Protein AF-A0A969SGZ3-F1 (afdb_monomer_lite)

pLDDT: mean 96.86, std 3.6, range [74.94, 98.69]

Foldseek 3Di:
DFDWDWDWDWFAAPVGDIDTDIDTWTDDPVDTDGDDDPPDPVVNRD

Radius of gyration: 11.39 Å; chains: 1; bounding box: 27×20×31 Å

Structure (mmCIF, N/CA/C/O backbone):
data_AF-A0A969SGZ3-F1
#
_entry.id   AF-A0A969SGZ3-F1
#
loop_
_atom_site.group_PDB
_atom_site.id
_atom_site.type_symbol
_atom_site.label_atom_id
_atom_site.label_alt_id
_atom_site.label_comp_id
_atom_site.label_asym_id
_atom_site.label_entity_id
_atom_site.label_seq_id
_atom_site.pdbx_PDB_ins_code
_atom_site.Cartn_x
_atom_site.Cartn_y
_atom_site.Cartn_z
_atom_site.occupancy
_atom_site.B_iso_or_equiv
_atom_site.auth_seq_id
_atom_site.auth_comp_id
_atom_site.auth_asym_id
_atom_site.auth_atom_id
_atom_site.pdbx_PDB_model_num
ATOM 1 N N . MET A 1 1 ? -7.347 11.743 16.152 1.00 74.94 1 MET A N 1
ATOM 2 C CA . MET A 1 1 ? -6.479 10.711 15.546 1.00 74.94 1 MET A CA 1
ATOM 3 C C . MET A 1 1 ? -7.323 9.983 14.517 1.00 74.94 1 MET A C 1
ATOM 5 O O . MET A 1 1 ? -8.435 9.618 14.890 1.00 74.94 1 MET A O 1
ATOM 9 N N . PRO A 1 2 ? -6.895 9.865 13.250 1.00 91.06 2 PRO A N 1
AT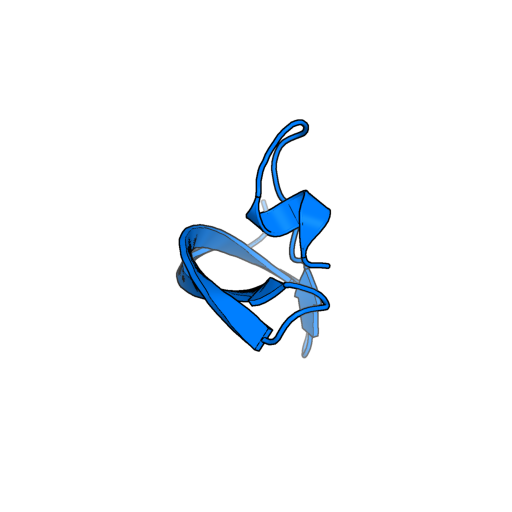OM 10 C CA . PRO A 1 2 ? -7.674 9.140 12.250 1.00 91.06 2 PRO A CA 1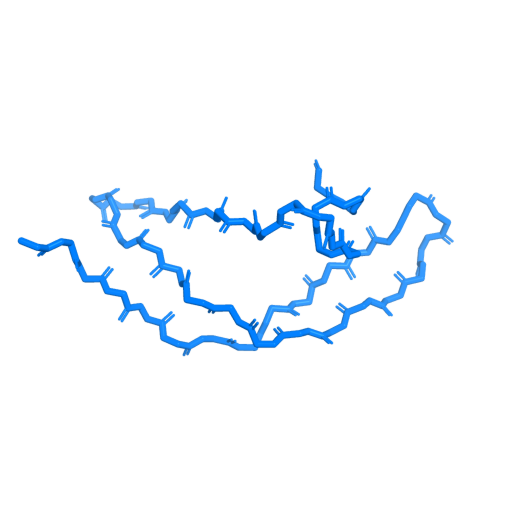
ATOM 11 C C . PRO A 1 2 ? -7.723 7.640 12.582 1.00 91.06 2 PRO A C 1
ATOM 13 O O . PRO A 1 2 ? -6.821 7.122 13.243 1.00 91.06 2 PRO A O 1
ATOM 16 N N . LEU A 1 3 ? -8.782 6.955 12.145 1.00 96.62 3 LEU A N 1
ATOM 17 C CA . LEU A 1 3 ? -8.878 5.497 12.239 1.00 96.62 3 LEU A CA 1
ATOM 18 C C . LEU A 1 3 ? -7.878 4.870 11.261 1.00 96.62 3 LEU A C 1
ATOM 20 O O . LEU A 1 3 ? -7.893 5.201 10.075 1.00 96.62 3 LEU A O 1
ATOM 24 N N . ILE A 1 4 ? -7.054 3.950 11.760 1.00 97.44 4 ILE A N 1
ATOM 25 C CA . ILE A 1 4 ? -6.163 3.116 10.951 1.00 97.44 4 ILE A CA 1
ATOM 26 C C . ILE A 1 4 ? -6.695 1.687 10.992 1.00 97.44 4 ILE A C 1
ATOM 28 O O . ILE A 1 4 ? -6.929 1.143 12.072 1.00 97.44 4 ILE A O 1
ATOM 32 N N . THR A 1 5 ? -6.907 1.098 9.818 1.00 97.44 5 THR A N 1
ATOM 33 C CA . THR A 1 5 ? -7.273 -0.316 9.677 1.00 97.44 5 THR A CA 1
ATOM 34 C C . THR A 1 5 ? -6.066 -1.089 9.172 1.00 97.44 5 THR A C 1
ATOM 36 O O . THR A 1 5 ? -5.555 -0.791 8.095 1.00 97.44 5 THR A O 1
ATOM 39 N N . GLU A 1 6 ? -5.625 -2.091 9.929 1.00 98.12 6 GLU A N 1
ATOM 40 C CA . GLU A 1 6 ? -4.552 -2.994 9.510 1.00 98.12 6 GLU A CA 1
ATOM 41 C C . GLU A 1 6 ? -5.072 -3.959 8.440 1.00 98.12 6 GLU A C 1
ATOM 43 O O . GLU A 1 6 ? -6.029 -4.703 8.671 1.00 98.12 6 GLU A O 1
ATOM 48 N N . THR A 1 7 ? -4.460 -3.939 7.256 1.00 97.88 7 THR A N 1
ATOM 49 C CA . THR A 1 7 ? -4.913 -4.714 6.094 1.00 97.88 7 THR A CA 1
ATOM 50 C C . THR A 1 7 ? -3.779 -5.495 5.443 1.00 97.88 7 THR A C 1
ATOM 52 O O . THR A 1 7 ? -2.604 -5.159 5.581 1.00 97.88 7 THR A O 1
ATOM 55 N N . ILE A 1 8 ? -4.146 -6.533 4.690 1.00 98.31 8 ILE A N 1
ATOM 56 C CA . ILE A 1 8 ? -3.257 -7.177 3.722 1.00 98.31 8 ILE A CA 1
ATOM 57 C C . ILE A 1 8 ? -3.517 -6.526 2.363 1.00 98.31 8 ILE A C 1
ATOM 59 O O . ILE A 1 8 ? -4.561 -6.760 1.752 1.00 98.31 8 ILE A O 1
ATOM 63 N N . LEU A 1 9 ? -2.583 -5.698 1.897 1.00 98.00 9 LEU A N 1
ATOM 64 C CA . LEU A 1 9 ? -2.688 -4.996 0.624 1.00 98.00 9 LEU A CA 1
ATOM 65 C C . LEU A 1 9 ? -2.055 -5.832 -0.491 1.00 98.00 9 LEU A C 1
ATOM 67 O O . LEU A 1 9 ? -0.925 -6.302 -0.365 1.00 98.00 9 LEU A O 1
ATOM 71 N N . THR A 1 10 ? -2.781 -5.974 -1.598 1.00 98.50 10 THR A N 1
ATOM 72 C CA . THR A 1 10 ? -2.262 -6.550 -2.842 1.00 98.50 10 THR A CA 1
ATOM 73 C C . THR A 1 10 ? -2.101 -5.437 -3.871 1.00 98.50 10 THR A C 1
ATOM 75 O O . THR A 1 10 ? -3.049 -4.702 -4.136 1.00 98.50 10 THR A O 1
ATOM 78 N N . THR A 1 11 ? -0.911 -5.310 -4.447 1.00 98.44 11 THR A N 1
ATOM 79 C CA . THR A 1 11 ? -0.610 -4.394 -5.557 1.00 98.44 11 THR A CA 1
ATOM 80 C C . THR A 1 11 ? -0.038 -5.187 -6.727 1.00 98.44 11 THR A C 1
ATOM 82 O O . THR A 1 11 ? 0.348 -6.345 -6.566 1.00 98.44 11 THR A O 1
ATOM 85 N N . THR A 1 12 ? -0.010 -4.587 -7.914 1.00 98.69 12 THR A N 1
ATOM 86 C CA . THR A 1 12 ? 0.516 -5.235 -9.121 1.00 98.69 12 THR A CA 1
ATOM 87 C C . THR A 1 12 ? 1.540 -4.319 -9.769 1.00 98.69 12 THR A C 1
ATOM 89 O O . THR A 1 12 ? 1.289 -3.123 -9.884 1.00 98.69 12 THR A O 1
ATOM 92 N N . SER A 1 13 ? 2.678 -4.865 -10.190 1.00 98.31 13 SER A N 1
ATOM 93 C CA . SER A 1 13 ? 3.663 -4.105 -10.961 1.00 98.31 13 SER A CA 1
ATOM 94 C C . SER A 1 13 ? 3.153 -3.786 -12.371 1.00 98.31 13 SER A C 1
ATOM 96 O O . SER A 1 13 ? 2.190 -4.382 -12.860 1.00 98.31 13 SER A O 1
ATOM 98 N N . ALA A 1 14 ? 3.865 -2.919 -13.093 1.00 97.44 14 ALA A N 1
ATOM 99 C CA . ALA A 1 14 ? 3.576 -2.639 -14.501 1.00 97.44 14 ALA A CA 1
ATOM 100 C C . ALA A 1 14 ? 3.634 -3.886 -15.415 1.00 97.44 14 A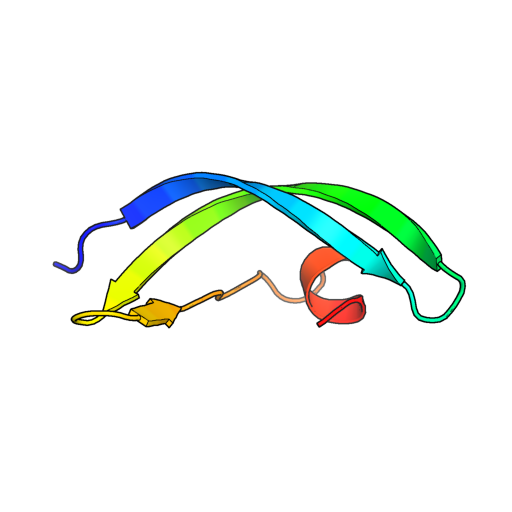LA A C 1
ATOM 102 O O . ALA A 1 14 ? 3.046 -3.878 -16.495 1.00 97.44 14 ALA A O 1
ATOM 103 N N . THR A 1 15 ? 4.325 -4.959 -15.005 1.00 98.19 15 THR A N 1
ATOM 104 C CA . THR A 1 15 ? 4.410 -6.229 -15.751 1.00 98.19 15 THR A CA 1
ATOM 105 C C . THR A 1 15 ? 3.377 -7.268 -15.313 1.00 98.19 15 THR A C 1
ATOM 107 O O . THR A 1 15 ? 3.376 -8.378 -15.844 1.00 98.19 15 THR A O 1
ATOM 110 N N . GLY A 1 16 ? 2.493 -6.938 -14.368 1.00 98.12 16 GLY A N 1
ATOM 111 C CA . GLY A 1 16 ? 1.494 -7.876 -13.856 1.00 98.12 16 GLY A CA 1
ATOM 112 C C . GLY A 1 16 ? 1.969 -8.724 -12.671 1.00 98.12 16 GLY A C 1
ATOM 113 O O . GLY A 1 16 ? 1.267 -9.655 -12.284 1.00 98.12 16 GLY A O 1
ATOM 114 N N . GLU A 1 17 ? 3.142 -8.448 -12.091 1.00 98.56 17 GLU A N 1
ATOM 115 C CA . GLU A 1 17 ? 3.640 -9.204 -10.937 1.00 98.56 17 GLU A CA 1
ATOM 116 C C . GLU A 1 17 ? 2.891 -8.800 -9.661 1.00 98.56 17 GLU A C 1
ATOM 118 O O . GLU A 1 17 ? 2.886 -7.630 -9.270 1.00 98.56 17 GLU A O 1
ATOM 123 N N . THR A 1 18 ? 2.281 -9.779 -8.993 1.00 98.56 18 THR A N 1
ATOM 124 C CA . THR A 1 18 ? 1.569 -9.577 -7.728 1.00 98.56 18 THR A CA 1
ATOM 125 C C . THR A 1 18 ? 2.539 -9.339 -6.574 1.00 98.56 18 THR A C 1
ATOM 127 O O . THR A 1 18 ? 3.439 -10.140 -6.323 1.00 98.56 18 THR A O 1
ATOM 130 N N . HIS A 1 19 ? 2.284 -8.296 -5.789 1.00 98.44 19 HIS A N 1
ATOM 131 C CA . HIS A 1 19 ? 2.950 -8.043 -4.517 1.00 98.44 19 HIS A CA 1
ATOM 132 C C . HIS A 1 19 ? 1.933 -7.977 -3.375 1.00 98.44 19 HIS A C 1
ATOM 134 O O . HIS A 1 19 ? 0.900 -7.325 -3.504 1.00 98.44 19 HIS A O 1
ATOM 140 N N . VAL A 1 20 ? 2.243 -8.623 -2.248 1.00 98.50 20 VAL A N 1
ATOM 141 C CA . VAL A 1 20 ? 1.398 -8.652 -1.046 1.00 98.50 20 VAL A CA 1
ATOM 142 C C . VAL A 1 20 ? 2.201 -8.147 0.150 1.00 98.50 20 VAL A C 1
ATOM 144 O O . VAL A 1 20 ? 3.295 -8.653 0.407 1.00 98.50 20 VAL A O 1
ATOM 147 N N . ALA A 1 21 ? 1.661 -7.173 0.885 1.00 98.25 21 ALA A N 1
ATOM 148 C CA . ALA A 1 21 ? 2.294 -6.610 2.079 1.00 98.25 21 ALA A CA 1
ATOM 149 C C . ALA A 1 21 ? 1.250 -6.144 3.112 1.00 98.25 21 ALA A C 1
ATOM 151 O O . ALA A 1 21 ? 0.155 -5.728 2.725 1.00 98.25 21 ALA A O 1
ATOM 152 N N . PRO A 1 22 ? 1.560 -6.183 4.421 1.00 98.31 22 PRO A N 1
ATOM 153 C CA . PRO A 1 22 ? 0.728 -5.531 5.425 1.00 98.31 22 PRO A CA 1
ATOM 154 C C . PRO A 1 22 ? 0.794 -4.004 5.267 1.00 98.31 22 PRO A C 1
ATOM 156 O O . PRO A 1 22 ? 1.874 -3.448 5.052 1.00 98.31 22 PRO A O 1
ATOM 159 N N . LEU A 1 23 ? -0.350 -3.326 5.386 1.00 98.12 23 LEU A N 1
ATOM 160 C CA . LEU A 1 23 ? -0.424 -1.864 5.394 1.00 98.12 23 LEU A CA 1
ATOM 161 C C . LEU A 1 23 ? -1.619 -1.365 6.219 1.00 98.12 23 LEU A C 1
ATOM 163 O O . LEU A 1 23 ? -2.737 -1.870 6.084 1.00 98.12 23 LEU A O 1
ATOM 167 N N . GLY A 1 24 ? -1.387 -0.324 7.019 1.00 97.94 24 GLY A N 1
ATOM 168 C CA . GLY A 1 24 ? -2.444 0.441 7.671 1.00 97.94 24 GLY A CA 1
ATOM 169 C C . GLY A 1 24 ? -3.095 1.427 6.697 1.00 97.94 24 GLY A C 1
ATOM 170 O O . GLY A 1 24 ? -2.434 2.353 6.224 1.00 97.94 24 GLY A O 1
ATOM 171 N N . LEU A 1 25 ? -4.386 1.254 6.407 1.00 97.81 25 LEU A N 1
ATOM 172 C CA . LEU A 1 25 ? -5.173 2.225 5.642 1.00 97.81 25 LEU A CA 1
ATOM 173 C C . LEU A 1 25 ? -5.783 3.265 6.576 1.00 97.81 25 LEU A C 1
ATOM 175 O O . LEU A 1 25 ? -6.379 2.916 7.598 1.00 97.81 25 LEU A O 1
ATOM 179 N N . ILE A 1 26 ? -5.668 4.538 6.204 1.00 98.06 26 ILE A N 1
ATOM 180 C CA . ILE A 1 26 ? -6.229 5.651 6.973 1.00 98.06 26 ILE A CA 1
ATOM 181 C C . ILE A 1 26 ? -7.633 5.939 6.435 1.00 98.06 26 ILE A C 1
ATOM 183 O O . ILE A 1 26 ? -7.794 6.193 5.240 1.00 9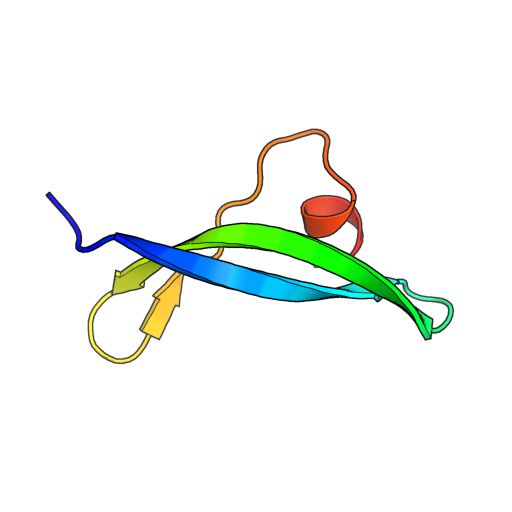8.06 26 ILE A O 1
ATOM 187 N N . ALA A 1 27 ? -8.646 5.893 7.301 1.00 97.12 27 ALA A N 1
ATOM 188 C CA . ALA A 1 27 ? -10.013 6.249 6.924 1.00 97.12 27 ALA A CA 1
ATOM 189 C C . ALA A 1 27 ? -10.165 7.774 6.791 1.00 97.12 27 ALA A C 1
ATOM 191 O O . ALA A 1 27 ? -9.832 8.517 7.721 1.00 97.12 27 ALA A O 1
ATOM 192 N N . GLU A 1 28 ? -10.715 8.232 5.666 1.00 97.00 28 GLU A N 1
ATOM 193 C CA . GLU A 1 28 ? -11.000 9.642 5.384 1.00 97.00 28 GLU A CA 1
ATOM 194 C C . GLU A 1 28 ? -12.402 9.790 4.764 1.00 97.00 28 GLU A C 1
ATOM 196 O O . GLU A 1 28 ? -12.588 9.755 3.547 1.00 97.00 28 GLU A O 1
ATOM 201 N N . GLY A 1 29 ? -13.421 9.922 5.620 1.00 93.31 29 GLY A N 1
ATOM 202 C CA . GLY A 1 29 ? -14.825 9.905 5.193 1.00 93.31 29 GLY A CA 1
ATOM 203 C C . GLY A 1 29 ? -15.183 8.576 4.522 1.00 93.31 29 GLY A C 1
ATOM 204 O O . GLY A 1 29 ? -14.925 7.515 5.084 1.00 93.31 29 GLY A O 1
ATOM 205 N N . ASP A 1 30 ? -15.722 8.642 3.303 1.00 95.44 30 ASP A N 1
ATOM 206 C CA . ASP A 1 30 ? -16.045 7.467 2.477 1.00 95.44 30 ASP A CA 1
ATOM 207 C C . ASP A 1 30 ? -14.845 6.965 1.645 1.00 95.44 30 ASP A C 1
ATOM 209 O O . ASP A 1 30 ? -15.007 6.178 0.707 1.00 95.44 30 ASP A O 1
ATOM 213 N N . ARG A 1 31 ? -13.632 7.460 1.928 1.00 96.12 31 ARG A N 1
ATOM 214 C CA . ARG A 1 31 ? -12.400 7.135 1.200 1.00 96.12 31 ARG A CA 1
ATOM 215 C C . ARG A 1 31 ? -11.338 6.545 2.123 1.00 96.12 31 ARG A C 1
ATOM 217 O O . ARG A 1 31 ? -11.409 6.631 3.347 1.00 96.12 31 ARG A O 1
ATOM 224 N N . TRP A 1 32 ? -10.321 5.974 1.488 1.00 97.38 32 TRP A N 1
ATOM 225 C CA . TRP A 1 32 ? -9.126 5.450 2.135 1.00 97.38 32 TRP A CA 1
ATOM 226 C C . TRP A 1 32 ? -7.892 6.159 1.596 1.00 97.38 32 TRP A C 1
ATOM 228 O O . TRP A 1 32 ? -7.770 6.353 0.384 1.00 97.38 32 TRP A O 1
ATOM 238 N N . VAL A 1 33 ? -6.960 6.489 2.485 1.00 97.62 33 VAL A N 1
ATOM 239 C CA . VAL A 1 33 ? -5.625 6.959 2.110 1.00 97.62 33 VAL A CA 1
ATOM 240 C C . VAL A 1 33 ? -4.643 5.799 2.230 1.00 97.62 33 VAL A C 1
ATOM 242 O O . VAL A 1 33 ? -4.527 5.168 3.284 1.00 97.62 33 VAL A O 1
ATOM 245 N N . VAL A 1 34 ? -3.923 5.542 1.138 1.00 97.62 34 VAL A N 1
ATOM 246 C CA . VAL A 1 34 ? -2.815 4.585 1.060 1.00 97.62 34 VAL A CA 1
ATOM 247 C C . VAL A 1 34 ? -1.517 5.389 1.149 1.00 97.62 34 VAL A C 1
ATOM 249 O O . VAL A 1 34 ? -1.198 6.139 0.231 1.00 97.62 34 VAL A O 1
ATOM 252 N N . ALA A 1 35 ? -0.782 5.270 2.256 1.00 96.94 35 ALA A N 1
ATOM 253 C CA . ALA A 1 35 ? 0.452 6.026 2.497 1.00 96.94 35 ALA A CA 1
ATOM 254 C C . ALA A 1 35 ? 1.642 5.069 2.721 1.00 96.94 35 ALA A C 1
ATOM 256 O O . ALA A 1 35 ? 2.030 4.828 3.866 1.00 96.94 35 ALA A O 1
ATOM 257 N N . PRO A 1 36 ? 2.194 4.458 1.656 1.00 97.50 36 PRO A N 1
ATOM 258 C CA . PRO A 1 36 ? 3.304 3.521 1.784 1.00 97.50 36 PRO A CA 1
ATOM 259 C C . PRO A 1 36 ? 4.611 4.233 2.162 1.00 97.50 36 PRO A C 1
ATOM 261 O O . PRO A 1 36 ? 4.840 5.392 1.816 1.00 97.50 36 PRO A O 1
ATOM 264 N N . PHE A 1 37 ? 5.503 3.517 2.848 1.00 93.81 37 PHE A N 1
ATOM 265 C CA . PHE A 1 37 ? 6.848 4.013 3.137 1.00 93.81 37 PHE A CA 1
ATOM 266 C C . PHE A 1 37 ? 7.682 4.136 1.855 1.00 93.81 37 PHE A C 1
ATOM 268 O O . PHE A 1 37 ? 7.564 3.316 0.942 1.00 93.81 37 PHE A O 1
ATOM 275 N N . ALA A 1 38 ? 8.571 5.129 1.820 1.00 94.88 3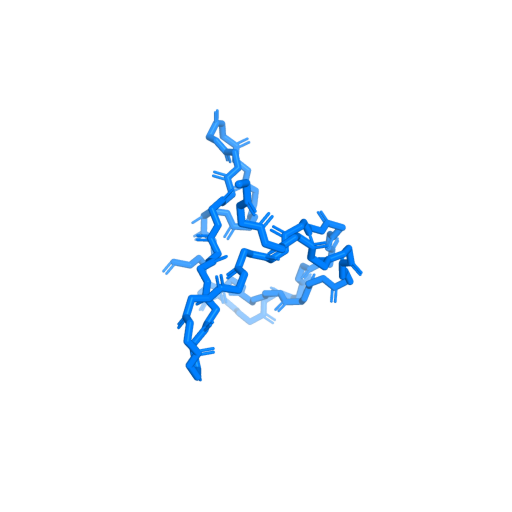8 ALA A N 1
ATOM 276 C CA . ALA A 1 38 ? 9.597 5.258 0.794 1.00 94.88 38 ALA A CA 1
ATOM 277 C C . ALA A 1 38 ? 10.962 4.837 1.375 1.00 94.88 38 ALA A C 1
ATOM 279 O O . ALA A 1 38 ? 11.378 5.419 2.381 1.00 94.88 38 ALA A O 1
ATOM 280 N N . PRO A 1 39 ? 11.678 3.871 0.768 1.00 95.94 39 PRO A N 1
ATOM 281 C CA . PRO A 1 39 ? 11.306 3.074 -0.411 1.00 95.94 39 PRO A CA 1
ATOM 282 C C . PRO A 1 39 ? 10.430 1.846 -0.068 1.00 95.94 39 PRO A C 1
ATOM 284 O O . PRO A 1 39 ? 10.634 1.213 0.969 1.00 95.94 39 PRO A O 1
ATOM 287 N N . SER A 1 40 ? 9.494 1.459 -0.947 1.00 98.00 40 SER A N 1
ATOM 288 C CA . SER A 1 40 ? 8.778 0.171 -0.853 1.00 98.00 40 SER A CA 1
ATOM 289 C C . SER A 1 40 ? 8.207 -0.290 -2.199 1.00 98.00 40 SER A C 1
ATOM 291 O O . SER A 1 40 ? 7.814 0.532 -3.018 1.00 98.00 40 SER A O 1
ATOM 293 N N . ARG A 1 41 ? 8.065 -1.611 -2.397 1.00 98.06 41 ARG A N 1
ATOM 294 C CA . ARG A 1 41 ? 7.432 -2.174 -3.607 1.00 98.06 41 ARG A CA 1
ATOM 295 C C . ARG A 1 41 ? 5.952 -1.790 -3.737 1.00 98.06 41 ARG A C 1
ATOM 297 O O . ARG A 1 41 ? 5.455 -1.657 -4.845 1.00 98.06 41 ARG A O 1
ATOM 304 N N . THR A 1 42 ? 5.251 -1.586 -2.620 1.00 98.31 42 THR A N 1
ATOM 305 C CA . THR A 1 42 ? 3.897 -1.013 -2.628 1.00 98.31 42 THR A CA 1
ATOM 306 C C . THR A 1 42 ? 3.891 0.385 -3.237 1.00 98.31 42 THR A C 1
ATOM 308 O O . THR A 1 42 ? 3.007 0.669 -4.033 1.00 98.31 42 THR A O 1
ATOM 311 N N . LEU A 1 43 ? 4.861 1.240 -2.885 1.00 98.25 43 LEU A N 1
ATOM 312 C CA . LEU A 1 43 ? 4.999 2.568 -3.484 1.00 98.25 43 LEU A CA 1
ATOM 313 C C . LEU A 1 43 ? 5.386 2.479 -4.965 1.00 98.25 43 LEU A C 1
ATOM 315 O O . LEU A 1 43 ? 4.822 3.207 -5.762 1.00 98.25 43 LEU A O 1
ATOM 319 N N . ASP A 1 44 ? 6.294 1.575 -5.338 1.00 98.12 44 ASP A N 1
ATOM 320 C CA . ASP A 1 44 ? 6.703 1.407 -6.742 1.00 98.12 44 ASP A CA 1
ATOM 321 C C . ASP A 1 44 ? 5.551 0.935 -7.655 1.00 98.12 44 ASP A C 1
ATOM 323 O O . ASP A 1 44 ? 5.568 1.187 -8.859 1.00 98.12 44 ASP A O 1
ATOM 327 N N . ASN A 1 45 ? 4.567 0.221 -7.098 1.00 98.25 45 ASN A N 1
ATOM 328 C CA . ASN A 1 45 ? 3.417 -0.311 -7.831 1.00 98.25 45 ASN A CA 1
ATOM 329 C C . ASN A 1 45 ? 2.224 0.666 -7.944 1.00 98.25 45 ASN A C 1
ATOM 331 O O . ASN A 1 45 ? 1.305 0.374 -8.711 1.00 98.25 45 ASN A O 1
ATOM 335 N N . LEU A 1 46 ? 2.186 1.752 -7.161 1.00 95.94 46 LEU A N 1
ATOM 336 C CA . LEU A 1 46 ? 1.076 2.722 -7.096 1.00 95.94 46 LEU 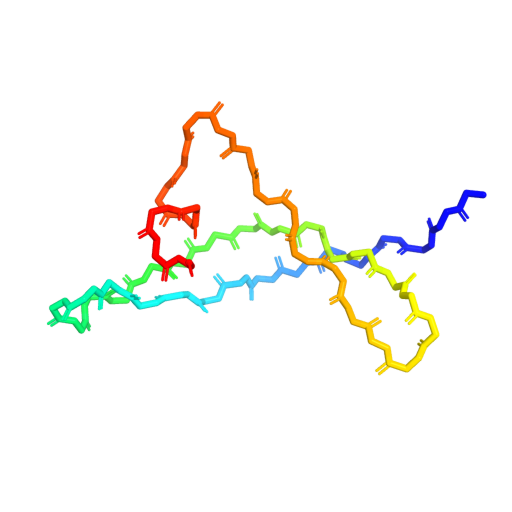A CA 1
ATOM 337 C C . LEU A 1 46 ? 1.419 4.021 -7.832 1.00 95.94 46 LEU A C 1
ATOM 339 O O . LEU A 1 46 ? 0.507 4.545 -8.510 1.00 95.94 46 LEU A O 1
#

Secondary structure (DSSP, 8-state):
---EEEEEEEEE-TT--EEEEEEEEEEETTEEE----SS-HHHHH-

Sequence (46 aa):
MPLITETILTTTSATGETHVAPLGLIAEGDRWVVAPFAPSRTLDNL